Protein AF-A0AAD8H3L4-F1 (afdb_monomer_lite)

Foldseek 3Di:
DQQDDPPCVPQVVLQVVLCVVQDDPDPVPTDSVADGPPDPCNVVVSVVSVCVVVCCVLCPPPDPCNVVSVVVVVVVVVVVVVVVVVVVVVVVVVVVVVPDPPDDDDDPDDDDDDDDDDDDDDDDDDDDDDDDDDDDDDD

Structure (mmCIF, N/CA/C/O backbone):
data_AF-A0AAD8H3L4-F1
#
_entry.id   AF-A0AAD8H3L4-F1
#
loop_
_atom_site.group_PDB
_atom_site.id
_atom_site.type_symbol
_atom_site.label_atom_id
_atom_site.label_alt_id
_atom_site.label_comp_id
_atom_site.label_asym_id
_atom_site.label_entity_id
_atom_site.label_seq_id
_atom_site.pdbx_PDB_ins_code
_atom_site.Cartn_x
_atom_site.Cartn_y
_atom_site.Cartn_z
_atom_site.occupancy
_atom_site.B_iso_or_equiv
_atom_site.auth_seq_id
_atom_site.auth_comp_id
_atom_site.auth_asym_id
_atom_site.auth_atom_id
_atom_site.pdbx_PDB_model_num
ATOM 1 N N . MET A 1 1 ? 16.948 -6.893 -15.897 1.00 71.38 1 MET A N 1
ATOM 2 C CA . MET A 1 1 ? 15.576 -6.489 -16.271 1.00 71.38 1 MET A CA 1
ATOM 3 C C . MET A 1 1 ? 15.450 -4.991 -16.034 1.00 71.38 1 MET A C 1
ATOM 5 O O . MET A 1 1 ? 15.938 -4.548 -15.002 1.00 71.38 1 MET A O 1
ATOM 9 N N . PRO A 1 2 ? 14.805 -4.225 -16.926 1.00 70.81 2 PRO A N 1
ATOM 10 C CA . PRO A 1 2 ? 14.781 -2.753 -16.862 1.00 70.81 2 PRO A CA 1
ATOM 11 C C . PRO A 1 2 ? 14.165 -2.169 -15.576 1.00 70.81 2 PRO A C 1
ATOM 13 O O . PRO A 1 2 ? 14.440 -1.040 -15.187 1.00 70.81 2 PRO A O 1
ATOM 16 N N . TRP A 1 3 ? 13.340 -2.957 -14.880 1.00 73.38 3 TRP A N 1
ATOM 17 C CA . TRP A 1 3 ? 12.671 -2.559 -13.642 1.00 73.38 3 TRP A CA 1
ATOM 18 C C . TRP A 1 3 ? 13.537 -2.638 -12.377 1.00 73.38 3 TRP A C 1
ATOM 20 O O . TRP A 1 3 ? 13.115 -2.119 -11.338 1.00 73.38 3 TRP A O 1
ATOM 30 N N . GLN A 1 4 ? 14.697 -3.304 -12.434 1.00 74.62 4 GLN A N 1
ATOM 31 C CA . GLN A 1 4 ? 15.585 -3.474 -11.277 1.00 74.62 4 GLN A CA 1
ATOM 32 C C . GLN A 1 4 ? 16.032 -2.108 -10.742 1.00 74.62 4 GLN A C 1
ATOM 34 O O . GLN A 1 4 ? 16.177 -1.162 -11.508 1.00 74.62 4 GLN A O 1
ATOM 39 N N . THR A 1 5 ? 16.194 -2.000 -9.423 1.00 70.00 5 THR A N 1
ATOM 40 C CA . THR A 1 5 ? 16.621 -0.759 -8.760 1.00 70.00 5 THR A CA 1
ATOM 41 C C . THR A 1 5 ? 17.796 -1.042 -7.842 1.00 70.00 5 THR A C 1
ATOM 43 O O . THR A 1 5 ? 17.909 -2.144 -7.294 1.00 70.00 5 THR A O 1
ATOM 46 N N . LEU A 1 6 ? 18.651 -0.039 -7.648 1.00 68.75 6 LEU A N 1
ATOM 47 C CA . LEU A 1 6 ? 19.760 -0.107 -6.690 1.00 68.75 6 LEU A CA 1
ATOM 48 C C . LEU A 1 6 ? 19.307 0.205 -5.249 1.00 68.75 6 LEU A C 1
ATOM 50 O O . LEU A 1 6 ? 20.008 -0.110 -4.293 1.00 68.75 6 LEU A O 1
ATOM 54 N N . GLN A 1 7 ? 18.109 0.773 -5.079 1.00 64.38 7 GLN A N 1
ATOM 55 C CA . GLN A 1 7 ? 17.503 1.134 -3.789 1.00 64.38 7 GLN A CA 1
ATOM 56 C C . GLN A 1 7 ? 16.404 0.145 -3.365 1.00 64.38 7 GLN A C 1
ATOM 58 O O . GLN A 1 7 ? 15.297 0.534 -2.994 1.00 64.38 7 GLN A O 1
ATOM 63 N N . ASN A 1 8 ? 16.678 -1.157 -3.460 1.00 63.91 8 ASN A N 1
ATOM 64 C CA . ASN A 1 8 ? 15.658 -2.186 -3.245 1.00 63.91 8 ASN A CA 1
ATOM 65 C C . ASN A 1 8 ? 15.334 -2.477 -1.765 1.00 63.91 8 ASN A C 1
ATOM 67 O O . ASN A 1 8 ? 14.363 -3.180 -1.514 1.00 63.91 8 ASN A O 1
ATOM 71 N N . ASN A 1 9 ? 16.100 -1.948 -0.802 1.00 76.81 9 ASN A N 1
ATOM 72 C CA . ASN A 1 9 ? 15.941 -2.251 0.628 1.00 76.81 9 ASN A CA 1
ATOM 73 C C . ASN A 1 9 ? 14.515 -1.936 1.117 1.00 76.81 9 ASN A C 1
ATOM 75 O O . ASN A 1 9 ? 13.818 -2.813 1.622 1.00 76.81 9 ASN A O 1
ATOM 79 N N . THR A 1 10 ? 14.053 -0.706 0.894 1.00 84.31 10 THR A N 1
ATOM 80 C CA . THR A 1 10 ? 12.803 -0.200 1.482 1.00 84.31 10 THR A CA 1
ATOM 81 C C . THR A 1 10 ? 11.547 -0.851 0.901 1.00 84.31 10 THR A C 1
ATOM 83 O O . THR A 1 10 ? 10.553 -1.012 1.603 1.00 84.31 10 THR A O 1
ATOM 86 N N . ASP A 1 11 ? 11.572 -1.219 -0.383 1.00 89.19 11 ASP A N 1
ATOM 87 C CA . ASP A 1 11 ? 10.399 -1.707 -1.120 1.00 89.19 11 ASP A CA 1
ATOM 88 C C . ASP A 1 11 ? 10.544 -3.165 -1.587 1.00 89.19 11 ASP A C 1
ATOM 90 O O . ASP A 1 11 ? 9.726 -3.638 -2.377 1.00 89.19 11 ASP A O 1
ATOM 94 N 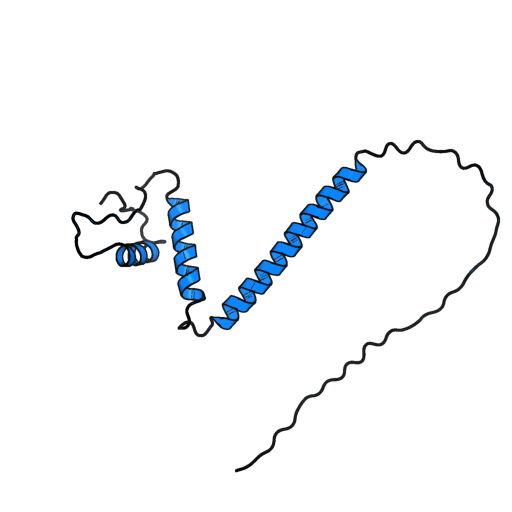N . CYS A 1 12 ? 11.541 -3.913 -1.095 1.00 90.88 12 CYS A N 1
ATOM 95 C CA . CYS A 1 12 ? 11.805 -5.300 -1.507 1.00 90.88 12 CYS A CA 1
ATOM 96 C C . CYS A 1 12 ? 10.552 -6.192 -1.440 1.00 90.88 12 CYS A C 1
ATOM 98 O O . CYS A 1 12 ? 10.279 -6.943 -2.378 1.00 90.88 12 CYS A O 1
ATOM 100 N N . GLY A 1 13 ? 9.738 -6.049 -0.388 1.00 92.44 13 GLY A N 1
ATOM 101 C CA . GLY A 1 13 ? 8.465 -6.762 -0.248 1.00 92.44 13 GLY A CA 1
ATOM 102 C C . GLY A 1 13 ? 7.433 -6.387 -1.318 1.00 92.44 13 GLY A C 1
ATOM 103 O O . GLY A 1 13 ? 6.732 -7.257 -1.829 1.00 92.44 13 GLY A O 1
ATOM 104 N N . VAL A 1 14 ? 7.372 -5.116 -1.728 1.00 93.31 14 VAL A N 1
ATOM 105 C CA . VAL A 1 14 ? 6.484 -4.646 -2.807 1.00 93.31 14 VAL A CA 1
ATOM 106 C C . VAL A 1 14 ? 6.892 -5.262 -4.146 1.00 93.31 14 VAL A C 1
ATOM 108 O O . VAL A 1 14 ? 6.025 -5.723 -4.894 1.00 93.31 14 VAL A O 1
ATOM 111 N N . PHE A 1 15 ? 8.198 -5.320 -4.433 1.00 91.75 15 PHE A N 1
ATOM 112 C CA . PHE A 1 15 ? 8.725 -6.005 -5.618 1.00 91.75 15 PHE A CA 1
ATOM 113 C C . PHE A 1 15 ? 8.388 -7.494 -5.597 1.00 91.75 15 PHE A C 1
ATOM 115 O O . PHE A 1 15 ? 7.867 -8.007 -6.585 1.00 91.75 15 PHE A O 1
ATOM 122 N N . LEU A 1 16 ? 8.620 -8.174 -4.470 1.00 92.75 16 LEU A N 1
ATOM 123 C CA . LEU A 1 16 ? 8.313 -9.595 -4.323 1.00 92.75 16 LEU A CA 1
ATOM 124 C C . LEU A 1 16 ? 6.829 -9.885 -4.579 1.00 92.75 16 LEU A C 1
ATOM 126 O O . LEU A 1 16 ? 6.508 -10.702 -5.440 1.00 92.75 16 LEU A O 1
ATOM 130 N N . MET A 1 17 ? 5.927 -9.173 -3.898 1.00 95.69 17 MET A N 1
ATOM 131 C CA . MET A 1 17 ? 4.481 -9.354 -4.067 1.00 95.69 17 MET A CA 1
ATOM 132 C C . MET A 1 17 ? 4.040 -9.090 -5.511 1.00 95.69 17 MET A C 1
ATOM 134 O O . MET A 1 17 ? 3.263 -9.859 -6.075 1.00 95.69 17 MET A O 1
ATOM 138 N N . ARG A 1 18 ? 4.589 -8.054 -6.158 1.00 94.00 18 ARG A N 1
ATOM 139 C CA . ARG A 1 18 ? 4.295 -7.753 -7.567 1.00 94.00 18 ARG A CA 1
ATOM 140 C C . ARG A 1 18 ? 4.800 -8.835 -8.514 1.00 94.00 18 ARG A C 1
ATOM 142 O O . ARG A 1 18 ? 4.128 -9.157 -9.495 1.00 94.00 18 ARG A O 1
ATOM 149 N N . HIS A 1 19 ? 5.972 -9.396 -8.243 1.00 92.62 19 HIS A N 1
ATOM 150 C CA . HIS A 1 19 ? 6.506 -10.489 -9.041 1.00 92.62 19 HIS A CA 1
ATOM 151 C C . HIS A 1 19 ? 5.641 -11.739 -8.916 1.00 92.62 19 HIS A C 1
ATOM 153 O O . HIS A 1 19 ? 5.298 -12.325 -9.937 1.00 92.62 19 HIS A O 1
ATOM 159 N N . MET A 1 20 ? 5.210 -12.091 -7.704 1.00 94.06 20 MET A N 1
ATOM 160 C CA . MET A 1 20 ? 4.289 -13.211 -7.492 1.00 94.06 20 MET A CA 1
ATOM 161 C C . MET A 1 20 ? 2.927 -12.986 -8.171 1.00 94.06 20 MET A C 1
ATOM 163 O O . MET A 1 20 ? 2.356 -13.924 -8.719 1.00 94.06 20 MET A O 1
ATOM 167 N N . GLU A 1 21 ? 2.420 -11.749 -8.199 1.00 94.19 21 GLU A N 1
ATOM 168 C CA . GLU A 1 21 ? 1.160 -11.399 -8.875 1.00 94.19 21 GLU A CA 1
ATOM 169 C C . GLU A 1 21 ? 1.251 -11.564 -10.408 1.00 94.19 21 GLU A C 1
ATOM 171 O O . GLU A 1 21 ? 0.348 -12.117 -11.050 1.00 94.19 21 GLU A O 1
ATOM 176 N N . THR A 1 22 ? 2.346 -11.082 -11.002 1.00 92.31 22 THR A N 1
ATOM 177 C CA . THR A 1 22 ? 2.497 -10.935 -12.463 1.00 92.31 22 THR A CA 1
ATOM 178 C C . THR A 1 22 ? 3.169 -12.120 -13.145 1.00 92.31 22 THR A C 1
ATOM 180 O O . THR A 1 22 ? 2.972 -12.324 -14.341 1.00 92.31 22 THR A O 1
ATOM 183 N N . TYR A 1 23 ? 3.950 -12.919 -12.420 1.00 93.44 23 TYR A N 1
ATOM 184 C CA . TYR A 1 23 ? 4.657 -14.049 -13.006 1.00 93.44 23 TYR A CA 1
ATOM 185 C C . TYR A 1 23 ? 3.698 -15.206 -13.312 1.00 93.44 23 TYR A C 1
ATOM 187 O O . TYR A 1 23 ? 3.029 -15.728 -12.422 1.00 93.44 23 TYR A O 1
ATOM 195 N N . LYS A 1 24 ? 3.642 -15.620 -14.584 1.00 91.50 24 LYS A N 1
ATOM 196 C CA . LYS A 1 24 ? 2.769 -16.702 -15.085 1.00 91.50 24 LYS A CA 1
ATOM 197 C C . LYS A 1 24 ? 3.545 -17.908 -15.630 1.00 91.50 24 LYS A C 1
ATOM 199 O O . LYS A 1 24 ? 3.044 -18.631 -16.480 1.00 91.50 24 LYS A O 1
ATOM 204 N N . GLY A 1 25 ? 4.778 -18.110 -15.167 1.00 91.00 25 GLY A N 1
ATOM 205 C CA . GLY A 1 25 ? 5.601 -19.265 -15.549 1.00 91.00 25 GLY A CA 1
ATOM 206 C C . GLY A 1 25 ? 6.459 -19.086 -16.807 1.00 91.00 25 GLY A C 1
ATOM 207 O O . GLY A 1 25 ? 7.306 -19.933 -17.066 1.00 91.00 25 GLY A O 1
ATOM 208 N N . ASP A 1 26 ? 6.310 -17.986 -17.554 1.00 89.50 26 ASP A N 1
ATOM 209 C CA . ASP A 1 26 ? 7.144 -17.682 -18.726 1.00 89.50 26 ASP A CA 1
ATOM 210 C C . ASP A 1 26 ? 7.954 -16.398 -18.517 1.00 89.50 26 ASP A C 1
ATOM 212 O O . ASP A 1 26 ? 7.428 -15.289 -18.596 1.00 89.50 26 ASP A O 1
ATOM 216 N N . LYS A 1 27 ? 9.265 -16.546 -18.304 1.00 84.56 27 LYS A N 1
ATOM 217 C CA . LYS A 1 27 ? 10.196 -15.425 -18.118 1.00 84.56 27 LYS A CA 1
ATOM 218 C C . LYS A 1 27 ? 10.341 -14.542 -19.365 1.00 84.56 27 LYS A C 1
ATOM 220 O O . LYS A 1 27 ? 10.625 -13.359 -19.214 1.00 84.56 27 LYS A O 1
ATOM 225 N N . LYS A 1 28 ? 10.180 -15.079 -20.582 1.00 85.00 28 LYS A N 1
ATOM 226 C CA . LYS A 1 28 ? 10.409 -14.324 -21.832 1.00 85.00 28 LYS A CA 1
ATOM 227 C C . LYS A 1 28 ? 9.287 -13.333 -22.125 1.00 85.00 28 LYS A C 1
ATOM 229 O O . LYS A 1 28 ? 9.544 -12.289 -22.713 1.00 85.00 28 LYS A O 1
ATOM 234 N N . LYS A 1 29 ? 8.064 -13.657 -21.704 1.00 86.00 29 LYS A N 1
ATOM 235 C CA . LYS A 1 29 ? 6.870 -12.807 -21.848 1.00 86.00 29 LYS A CA 1
ATOM 236 C C . LYS A 1 29 ? 6.486 -12.094 -20.550 1.00 86.00 29 LYS A C 1
ATOM 238 O O . LYS A 1 29 ? 5.409 -11.508 -20.465 1.00 86.00 29 LYS A O 1
ATOM 243 N N . TRP A 1 30 ? 7.330 -12.175 -19.524 1.00 88.50 30 TRP A N 1
ATOM 244 C CA . TRP A 1 30 ? 7.015 -11.622 -18.217 1.00 88.50 30 TRP A CA 1
ATOM 245 C C . TRP A 1 30 ? 7.230 -10.111 -18.182 1.00 88.50 30 TRP A C 1
ATOM 247 O O . TRP A 1 30 ? 8.361 -9.623 -18.193 1.00 88.50 30 TRP A O 1
ATOM 257 N N . ASP A 1 31 ? 6.120 -9.391 -18.068 1.00 88.31 31 ASP A N 1
ATOM 258 C CA . ASP A 1 31 ? 6.095 -7.968 -17.771 1.00 88.31 31 ASP A CA 1
ATOM 259 C C . ASP A 1 31 ? 5.680 -7.746 -16.308 1.00 88.31 31 ASP A C 1
ATOM 261 O O . ASP A 1 31 ? 4.586 -8.117 -15.879 1.00 88.31 31 ASP A O 1
ATOM 265 N N . THR A 1 32 ? 6.568 -7.132 -15.526 1.00 85.94 32 THR A N 1
ATOM 266 C CA . THR A 1 32 ? 6.298 -6.768 -14.125 1.00 85.94 32 THR A CA 1
ATOM 267 C C . THR A 1 32 ? 5.447 -5.506 -14.005 1.00 85.94 32 THR A C 1
ATOM 269 O O . THR A 1 32 ? 4.958 -5.183 -12.914 1.00 85.94 32 THR A O 1
ATOM 272 N N . GLN A 1 33 ? 5.268 -4.792 -15.124 1.00 88.69 33 GLN A N 1
ATOM 273 C CA . GLN A 1 33 ? 4.600 -3.503 -15.245 1.00 88.69 33 GLN A CA 1
ATOM 274 C C . GLN A 1 33 ? 5.230 -2.427 -14.350 1.00 88.69 33 GLN A C 1
ATOM 276 O O . GLN A 1 33 ? 4.580 -1.437 -14.006 1.00 88.69 33 GLN A O 1
ATOM 281 N N . PHE A 1 34 ? 6.477 -2.619 -13.918 1.00 90.38 34 PHE A N 1
ATOM 282 C CA . PHE A 1 34 ? 7.225 -1.609 -13.187 1.00 90.38 34 PHE A CA 1
ATOM 283 C C . PHE A 1 34 ? 7.818 -0.595 -14.151 1.00 90.38 34 PHE A C 1
ATOM 285 O O . PHE A 1 34 ? 8.382 -0.951 -15.183 1.00 90.38 34 PHE A O 1
ATOM 292 N N . LYS A 1 35 ? 7.753 0.675 -13.759 1.00 89.50 35 LYS A N 1
ATOM 293 C CA . LYS A 1 35 ? 8.518 1.727 -14.419 1.00 89.50 35 LYS A CA 1
ATOM 294 C C . LYS A 1 35 ? 10.013 1.520 -14.190 1.00 89.50 35 LYS A C 1
ATOM 296 O O . LYS A 1 35 ? 10.438 1.008 -13.144 1.00 89.50 35 LYS A O 1
ATOM 301 N N . GLU A 1 36 ? 10.818 1.955 -15.147 1.00 86.38 36 GLU A N 1
ATOM 302 C CA . GLU A 1 36 ? 12.276 1.911 -15.033 1.00 86.38 36 GLU A CA 1
ATOM 303 C C . GLU A 1 36 ? 12.772 2.901 -13.974 1.00 86.38 36 GLU A C 1
ATOM 305 O O . GLU A 1 36 ? 12.086 3.860 -13.607 1.00 86.38 36 GLU A O 1
ATOM 310 N N . GLU A 1 37 ? 13.948 2.637 -13.408 1.00 82.62 37 GLU A N 1
ATOM 311 C CA . GLU A 1 37 ? 14.576 3.567 -12.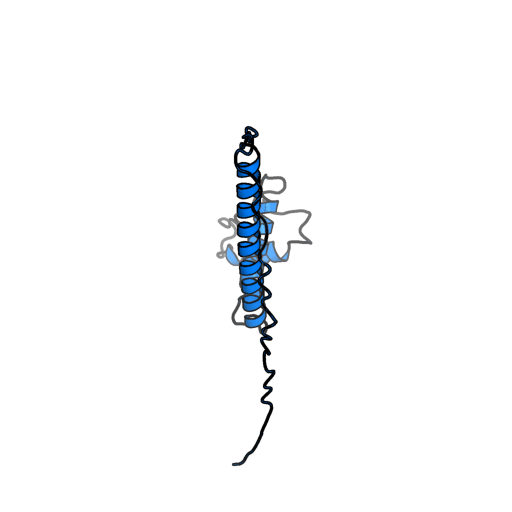466 1.00 82.62 37 GLU A CA 1
ATOM 312 C C . GLU A 1 37 ? 14.788 4.948 -13.117 1.00 82.62 37 GLU A C 1
ATOM 314 O O . GLU A 1 37 ? 15.156 5.045 -14.282 1.00 82.62 37 GLU A O 1
ATOM 319 N N . GLY A 1 38 ? 14.464 6.023 -12.392 1.00 81.19 38 GLY A N 1
ATOM 320 C CA . GLY A 1 38 ? 14.521 7.397 -12.911 1.00 81.19 38 GLY A CA 1
ATOM 321 C C . GLY A 1 38 ? 13.306 7.858 -13.731 1.00 81.19 38 GLY A C 1
ATOM 322 O O . GLY A 1 38 ? 13.159 9.059 -13.950 1.00 81.19 38 GLY A O 1
ATOM 323 N N . GLN A 1 39 ? 12.389 6.967 -14.132 1.00 87.69 39 GLN A N 1
ATOM 324 C CA . GLN A 1 39 ? 11.196 7.389 -14.874 1.00 87.69 39 GLN A CA 1
ATOM 325 C C . GLN A 1 39 ? 10.194 8.172 -13.999 1.00 87.69 39 GLN A C 1
ATOM 327 O O . GLN A 1 39 ? 9.894 7.762 -12.866 1.00 87.69 39 GLN A O 1
ATOM 332 N N . PRO A 1 40 ? 9.578 9.247 -14.538 1.00 90.50 40 PRO A N 1
ATOM 333 C CA . PRO A 1 40 ? 8.521 9.979 -13.852 1.00 90.50 40 PRO A CA 1
ATOM 334 C C . PRO A 1 40 ? 7.370 9.066 -13.422 1.00 90.50 40 PRO A C 1
ATOM 336 O O . PRO A 1 40 ? 6.846 8.247 -14.189 1.00 90.50 40 PRO A O 1
ATOM 339 N N . GLY A 1 41 ? 6.928 9.210 -12.175 1.00 89.12 41 GLY A N 1
ATOM 340 C CA . GLY A 1 41 ? 5.818 8.425 -11.645 1.00 89.12 41 GLY A CA 1
ATOM 341 C C . GLY A 1 41 ? 6.203 7.066 -11.049 1.00 89.12 41 GLY A C 1
ATOM 342 O O . GLY A 1 41 ? 5.298 6.328 -10.661 1.00 89.12 41 GLY A O 1
ATOM 343 N N . LYS A 1 42 ? 7.491 6.680 -11.004 1.00 89.31 42 LYS A N 1
ATOM 344 C CA . LYS A 1 42 ? 7.920 5.416 -10.369 1.00 89.31 42 LYS A CA 1
ATOM 345 C C . LYS A 1 42 ? 7.669 5.419 -8.864 1.00 89.31 42 LYS A C 1
ATOM 347 O O . LYS A 1 42 ? 7.137 4.455 -8.322 1.00 89.31 42 LYS A O 1
ATOM 352 N N . ARG A 1 43 ? 7.990 6.522 -8.188 1.00 89.19 43 ARG A N 1
ATOM 353 C CA . ARG A 1 43 ? 7.749 6.669 -6.748 1.00 89.19 43 ARG A CA 1
ATOM 354 C C . ARG A 1 43 ? 6.257 6.574 -6.427 1.00 89.19 43 ARG A C 1
ATOM 356 O O . ARG A 1 43 ? 5.861 5.863 -5.514 1.00 89.19 43 ARG A O 1
ATOM 363 N N . GLU A 1 44 ? 5.422 7.237 -7.217 1.00 93.31 44 GLU A N 1
ATOM 364 C CA . GLU A 1 44 ? 3.966 7.211 -7.096 1.00 93.31 44 GLU A CA 1
ATOM 365 C C . GLU A 1 44 ? 3.414 5.803 -7.357 1.00 93.31 44 GLU A C 1
ATOM 367 O O . GLU A 1 44 ? 2.505 5.362 -6.655 1.00 93.31 44 GLU A O 1
ATOM 372 N N . GLN A 1 45 ? 3.984 5.073 -8.322 1.00 93.19 45 GLN A N 1
ATOM 373 C CA . GLN A 1 45 ? 3.658 3.666 -8.558 1.00 93.19 45 GLN A CA 1
ATOM 374 C C . GLN A 1 45 ? 3.972 2.802 -7.329 1.00 93.19 45 GLN A C 1
ATOM 376 O O . GLN A 1 45 ? 3.116 2.023 -6.909 1.00 93.19 45 GLN A O 1
ATOM 381 N N . LEU A 1 46 ? 5.154 2.959 -6.727 1.00 92.38 46 LEU A N 1
ATOM 382 C CA . LEU A 1 46 ? 5.536 2.220 -5.519 1.00 92.38 46 LEU A CA 1
ATOM 383 C C . LEU A 1 46 ? 4.627 2.558 -4.334 1.00 92.38 46 LEU A C 1
ATOM 385 O O . LEU A 1 46 ? 4.157 1.651 -3.655 1.00 92.38 46 LEU A O 1
ATOM 389 N N . VAL A 1 47 ? 4.292 3.836 -4.132 1.00 94.31 47 VAL A N 1
ATOM 390 C CA . VAL A 1 47 ? 3.348 4.261 -3.085 1.00 94.31 47 VAL A CA 1
ATOM 391 C C . VAL A 1 47 ? 1.974 3.620 -3.285 1.00 94.31 47 VAL A C 1
ATOM 393 O O . VAL A 1 47 ? 1.403 3.096 -2.332 1.00 94.31 47 VAL A O 1
ATOM 396 N N . ARG A 1 48 ? 1.449 3.597 -4.516 1.00 95.94 48 ARG A N 1
ATOM 397 C CA . ARG A 1 48 ? 0.161 2.951 -4.819 1.00 95.94 48 ARG A CA 1
ATOM 398 C C . ARG A 1 48 ? 0.189 1.453 -4.538 1.00 95.94 48 ARG A C 1
ATOM 400 O O . ARG A 1 48 ? -0.757 0.934 -3.956 1.00 95.94 48 ARG A O 1
ATOM 407 N N . LEU A 1 49 ? 1.263 0.767 -4.925 1.00 95.56 49 LEU A N 1
ATOM 408 C CA . LEU A 1 49 ? 1.425 -0.659 -4.641 1.00 95.56 49 LEU A CA 1
ATOM 409 C C . LEU A 1 49 ? 1.560 -0.920 -3.137 1.00 95.56 49 LEU A C 1
ATOM 411 O O . LEU A 1 49 ? 0.939 -1.849 -2.631 1.00 95.56 49 LEU A O 1
ATOM 415 N N . ARG A 1 50 ? 2.290 -0.071 -2.405 1.00 96.00 50 ARG A N 1
ATOM 416 C CA . ARG A 1 50 ? 2.395 -0.153 -0.944 1.00 96.00 50 ARG A CA 1
ATOM 417 C C . ARG A 1 50 ? 1.026 -0.025 -0.284 1.00 96.00 50 ARG A C 1
ATOM 419 O O . ARG A 1 50 ? 0.700 -0.843 0.566 1.00 96.00 50 ARG A O 1
ATOM 426 N N . ILE A 1 51 ? 0.219 0.948 -0.710 1.00 96.69 51 ILE A N 1
ATOM 427 C CA . ILE A 1 51 ? -1.156 1.119 -0.224 1.00 96.69 51 ILE A CA 1
ATOM 428 C C . ILE A 1 51 ? -1.994 -0.118 -0.558 1.00 96.69 51 ILE A C 1
ATOM 430 O O . ILE A 1 51 ? -2.601 -0.677 0.344 1.00 96.69 51 ILE A O 1
ATOM 434 N N . LYS A 1 52 ? -1.976 -0.591 -1.813 1.00 97.00 52 LYS A N 1
ATOM 435 C CA . LYS A 1 52 ? -2.732 -1.777 -2.257 1.00 97.00 52 LYS A CA 1
ATOM 436 C C . LYS A 1 52 ? -2.419 -3.007 -1.402 1.00 97.00 52 LYS A C 1
ATOM 438 O O . LYS A 1 52 ? -3.329 -3.694 -0.950 1.00 97.00 52 LYS A O 1
ATOM 443 N N . TYR A 1 53 ? -1.138 -3.301 -1.197 1.00 97.62 53 TYR A N 1
ATOM 444 C CA . TYR A 1 53 ? -0.734 -4.491 -0.455 1.00 97.62 53 TYR A CA 1
ATOM 445 C C . TYR A 1 53 ? -0.956 -4.343 1.050 1.00 97.62 53 TYR A C 1
ATOM 447 O O . TYR A 1 53 ? -1.412 -5.291 1.683 1.00 97.62 53 TYR A O 1
ATOM 455 N N . ALA A 1 54 ? -0.684 -3.169 1.626 1.00 96.50 54 ALA A N 1
ATOM 456 C CA . ALA A 1 54 ? -0.969 -2.909 3.033 1.00 96.50 54 ALA A CA 1
ATOM 457 C C . ALA A 1 54 ? -2.470 -3.009 3.325 1.00 96.50 54 ALA A C 1
ATOM 459 O O . ALA A 1 54 ? -2.848 -3.664 4.289 1.00 96.50 54 ALA A O 1
ATOM 460 N N . ASP A 1 55 ? -3.314 -2.430 2.471 1.00 97.00 55 ASP A N 1
ATOM 461 C CA . ASP A 1 55 ? -4.770 -2.525 2.580 1.00 97.00 55 ASP A CA 1
ATOM 462 C C . ASP A 1 55 ? -5.239 -3.985 2.540 1.00 97.00 55 ASP A C 1
ATOM 464 O O . ASP A 1 55 ? -5.944 -4.431 3.444 1.00 97.00 55 ASP A O 1
ATOM 468 N N . ALA A 1 56 ? -4.752 -4.771 1.573 1.00 97.25 56 ALA A N 1
ATOM 469 C CA . ALA A 1 56 ? -5.071 -6.193 1.481 1.00 97.25 56 ALA A CA 1
ATOM 470 C C . ALA A 1 56 ? -4.644 -6.980 2.736 1.00 97.25 56 ALA A C 1
ATOM 472 O O . ALA A 1 56 ? -5.413 -7.800 3.230 1.00 97.25 56 ALA A O 1
ATOM 473 N N . MET A 1 57 ? -3.449 -6.726 3.285 1.00 97.25 57 MET A N 1
ATOM 474 C CA . MET A 1 57 ? -2.975 -7.388 4.510 1.00 97.25 57 MET A CA 1
ATOM 475 C C . MET A 1 57 ? -3.789 -6.975 5.741 1.00 97.25 57 MET A C 1
ATOM 477 O O . MET A 1 57 ? -4.200 -7.823 6.532 1.00 97.25 57 MET A O 1
ATOM 481 N N . LEU A 1 58 ? -4.045 -5.677 5.896 1.00 97.56 58 LEU A N 1
ATOM 482 C CA . LEU A 1 58 ? -4.746 -5.118 7.048 1.00 97.56 58 LEU A CA 1
ATOM 483 C C . LEU A 1 58 ? -6.222 -5.529 7.088 1.00 97.56 58 LEU A C 1
ATOM 485 O O . LEU A 1 58 ? -6.751 -5.795 8.168 1.00 97.56 58 LEU A O 1
ATOM 489 N N . THR A 1 59 ? -6.876 -5.612 5.929 1.00 96.69 59 THR A N 1
ATOM 490 C CA . THR A 1 59 ? -8.305 -5.943 5.810 1.00 96.69 59 THR A CA 1
ATOM 491 C C . THR A 1 59 ? -8.580 -7.435 5.608 1.00 96.69 59 THR A C 1
ATOM 493 O O . THR A 1 59 ? -9.745 -7.851 5.633 1.00 96.69 59 THR A O 1
ATOM 496 N N . SER A 1 60 ? -7.538 -8.256 5.445 1.00 97.56 60 SER A N 1
ATOM 497 C CA . SER A 1 60 ? -7.677 -9.698 5.248 1.00 97.56 60 SER A CA 1
ATOM 498 C C . SER A 1 60 ? -8.372 -10.380 6.424 1.00 97.56 60 SER A C 1
ATOM 500 O O . SER A 1 60 ? -8.101 -10.085 7.585 1.00 97.56 60 SER A O 1
ATOM 502 N N . HIS A 1 61 ? -9.228 -11.355 6.120 1.00 97.00 61 HIS A N 1
ATOM 503 C CA . HIS A 1 61 ? -9.896 -12.213 7.102 1.00 97.00 61 HIS A CA 1
ATOM 504 C C . HIS A 1 61 ? -8.946 -12.970 8.047 1.00 97.00 61 HIS A C 1
ATOM 506 O O . HIS A 1 61 ? -9.343 -13.263 9.169 1.00 97.00 61 HIS A O 1
ATOM 512 N N . VAL A 1 62 ? -7.703 -13.249 7.630 1.00 97.62 62 VAL A N 1
ATOM 513 C CA . VAL A 1 62 ? -6.702 -13.910 8.489 1.00 97.62 62 VAL A CA 1
ATOM 514 C C . VAL A 1 62 ? -6.039 -12.959 9.488 1.00 97.62 62 VAL A C 1
ATOM 516 O O . VAL A 1 62 ? -5.337 -13.411 10.386 1.00 97.62 62 VAL A O 1
ATOM 519 N N . ASN A 1 63 ? -6.225 -11.643 9.347 1.00 97.69 63 ASN A N 1
ATOM 520 C CA . ASN A 1 63 ? -5.682 -10.682 10.297 1.00 97.69 63 ASN A CA 1
ATOM 521 C C . ASN A 1 63 ? -6.563 -10.637 11.554 1.00 97.69 63 ASN A C 1
ATOM 523 O O . ASN A 1 63 ? -7.677 -10.115 11.527 1.00 97.69 63 ASN A O 1
ATOM 527 N N . GLU A 1 64 ? -6.034 -11.099 12.686 1.00 98.19 64 GLU A N 1
ATOM 528 C CA . GLU A 1 64 ? -6.727 -11.091 13.982 1.00 98.19 64 GLU A CA 1
ATOM 529 C C . GLU A 1 64 ? -7.206 -9.694 14.405 1.00 98.19 64 GLU A C 1
ATOM 531 O O . GLU A 1 64 ? -8.228 -9.542 15.077 1.00 98.19 64 GLU A O 1
ATOM 536 N N . LYS A 1 65 ? -6.485 -8.641 13.998 1.00 97.88 65 LYS A N 1
ATOM 537 C CA . LYS A 1 65 ? -6.825 -7.247 14.317 1.00 97.88 65 LYS A CA 1
ATOM 538 C C . LYS A 1 65 ? -7.682 -6.572 13.245 1.00 97.88 65 LYS A C 1
ATOM 540 O O . LYS A 1 65 ? -7.966 -5.382 13.372 1.00 97.88 65 LYS A O 1
ATOM 545 N N . ARG A 1 66 ? -8.155 -7.304 12.230 1.00 97.12 66 ARG A N 1
ATOM 546 C CA . ARG A 1 66 ? -8.947 -6.771 11.106 1.00 97.12 66 ARG A CA 1
ATOM 547 C C . ARG A 1 66 ? -10.089 -5.863 11.557 1.00 97.12 66 ARG A C 1
ATOM 549 O O . ARG A 1 66 ? -10.221 -4.746 11.066 1.00 97.12 66 ARG A O 1
ATOM 556 N N . ASN A 1 67 ? -10.923 -6.329 12.488 1.00 97.69 67 ASN A N 1
ATOM 557 C CA . ASN A 1 67 ? -12.119 -5.589 12.907 1.00 97.69 67 ASN A CA 1
ATOM 558 C C . ASN A 1 67 ? -11.770 -4.264 13.597 1.00 97.69 67 ASN A C 1
ATOM 560 O O . ASN A 1 67 ? -12.466 -3.270 13.400 1.00 97.69 67 ASN A O 1
ATOM 564 N N . PHE A 1 68 ? -10.682 -4.244 14.369 1.00 97.56 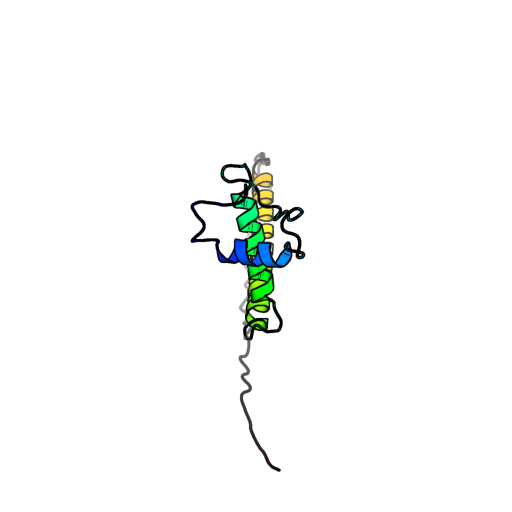68 PHE A N 1
ATOM 565 C CA . PHE A 1 68 ? -10.163 -3.021 14.973 1.00 97.56 68 PHE A CA 1
ATOM 566 C C . PHE A 1 68 ? -9.673 -2.052 13.895 1.00 97.56 68 PHE A C 1
ATOM 568 O O . PHE A 1 68 ? -10.104 -0.904 13.873 1.00 97.56 68 PHE A O 1
ATOM 575 N N . VAL A 1 69 ? -8.851 -2.531 12.954 1.00 97.12 69 VAL A N 1
ATOM 576 C CA . VAL A 1 69 ? -8.323 -1.694 11.868 1.00 97.12 69 VAL A CA 1
ATOM 577 C C . VAL A 1 69 ? -9.457 -1.077 11.051 1.00 97.12 69 VAL A C 1
ATOM 579 O O . VAL A 1 69 ? -9.479 0.134 10.870 1.00 97.12 69 VAL A O 1
ATOM 582 N N . ILE A 1 70 ? -10.444 -1.874 10.632 1.00 96.25 70 ILE A N 1
ATOM 583 C CA . ILE A 1 70 ? -11.591 -1.380 9.855 1.00 96.25 70 ILE A CA 1
ATOM 584 C C . ILE A 1 70 ? -12.389 -0.338 10.644 1.00 96.25 70 ILE A C 1
ATOM 586 O O . ILE A 1 70 ? -12.788 0.683 10.081 1.00 96.25 70 ILE A O 1
ATOM 590 N N . ARG A 1 71 ? -12.627 -0.561 11.941 1.00 97.62 71 ARG A N 1
ATOM 591 C CA . ARG A 1 71 ? -13.338 0.403 12.791 1.00 97.62 71 ARG A CA 1
ATOM 592 C C . ARG A 1 71 ? -12.595 1.736 12.850 1.00 97.62 71 ARG A C 1
ATOM 594 O O . ARG A 1 71 ? -13.184 2.767 12.533 1.00 97.62 71 ARG A O 1
ATOM 601 N N . GLU A 1 72 ? -11.312 1.710 13.198 1.00 97.12 72 GLU A N 1
ATOM 602 C CA . GLU A 1 72 ? -10.496 2.921 13.321 1.00 97.12 72 GLU A CA 1
ATOM 603 C C . GLU A 1 72 ? -10.340 3.649 11.981 1.00 97.12 72 GLU A C 1
ATOM 605 O O . GLU A 1 72 ? -10.453 4.874 11.919 1.00 97.12 72 GLU A O 1
ATOM 610 N N . SER A 1 73 ? -10.164 2.910 10.880 1.00 94.06 73 SER A N 1
ATOM 611 C CA . SER A 1 73 ? -10.125 3.488 9.533 1.00 94.06 73 SER A CA 1
ATOM 612 C C . SER A 1 73 ? -11.421 4.227 9.185 1.00 94.06 73 SER A C 1
ATOM 614 O O . SER A 1 73 ? -11.361 5.347 8.675 1.00 94.06 73 SER A O 1
ATOM 616 N N . ASN A 1 74 ? -12.587 3.657 9.508 1.00 95.12 74 ASN A N 1
ATOM 617 C CA . ASN A 1 74 ? -13.881 4.310 9.281 1.00 95.12 74 ASN A CA 1
ATOM 618 C C . ASN A 1 74 ? -14.058 5.568 10.145 1.00 95.12 74 ASN A C 1
ATOM 620 O O . ASN A 1 74 ? -14.493 6.607 9.646 1.00 95.12 74 ASN A O 1
ATOM 624 N N . LEU A 1 75 ? -13.685 5.507 11.428 1.00 95.75 75 LEU A N 1
ATOM 625 C CA . LEU A 1 75 ? -13.741 6.665 12.328 1.00 95.75 75 LEU A CA 1
ATOM 626 C C . LEU A 1 75 ? -12.855 7.810 11.824 1.00 95.75 75 LEU A C 1
ATOM 628 O O . LEU A 1 75 ? -13.285 8.967 11.785 1.00 95.75 75 LEU A O 1
ATOM 632 N N . LEU A 1 76 ? -11.635 7.490 11.387 1.00 94.12 76 LEU A N 1
ATOM 633 C CA . LEU A 1 76 ? -10.717 8.464 10.810 1.00 94.12 76 LEU A CA 1
ATOM 634 C C . LEU A 1 76 ? -11.291 9.087 9.533 1.00 94.12 76 LEU A C 1
ATOM 636 O O . LEU A 1 76 ? -11.258 10.311 9.392 1.00 94.12 76 LEU A O 1
ATOM 640 N N . TYR A 1 77 ? -11.843 8.273 8.629 1.00 91.19 77 TYR A N 1
ATOM 641 C CA . TYR A 1 77 ? -12.446 8.752 7.385 1.00 91.19 77 TYR A CA 1
ATOM 642 C C . TYR A 1 77 ? -13.583 9.744 7.652 1.00 91.19 77 TYR A C 1
ATOM 644 O O . TYR A 1 77 ? -13.556 10.866 7.143 1.00 91.19 77 TYR A O 1
ATOM 652 N N . ASN A 1 78 ? -14.522 9.383 8.530 1.00 92.44 78 ASN A N 1
ATOM 653 C CA . ASN A 1 78 ? -15.648 10.244 8.894 1.00 92.44 78 ASN A CA 1
ATOM 654 C C . ASN A 1 78 ? -15.178 11.562 9.530 1.0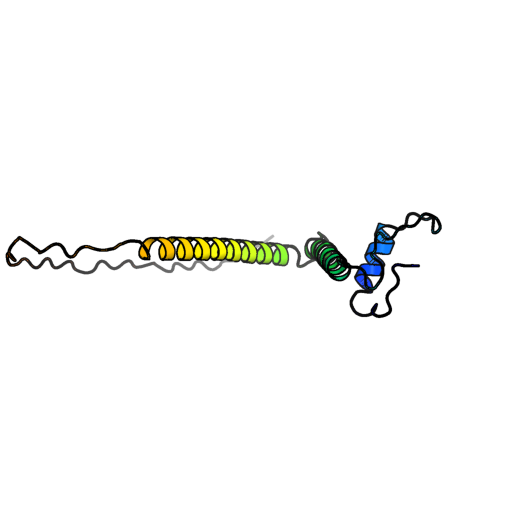0 92.44 78 ASN A C 1
ATOM 656 O O . ASN A 1 78 ? -15.667 12.640 9.183 1.00 92.44 78 ASN A O 1
ATOM 660 N N . LYS A 1 79 ? -14.166 11.508 10.406 1.00 93.50 79 LYS A N 1
ATOM 661 C CA . LYS A 1 79 ? -13.565 12.701 11.020 1.00 93.50 79 LYS A CA 1
ATOM 662 C C . LYS A 1 79 ? -12.918 13.622 9.983 1.00 93.50 79 LYS A C 1
ATOM 664 O O . LYS A 1 79 ? -13.028 14.844 10.091 1.00 93.50 79 LYS A O 1
ATOM 669 N N . LEU A 1 80 ? -12.225 13.063 8.992 1.00 91.44 80 LEU A N 1
ATOM 670 C CA . LEU A 1 80 ? -11.596 13.835 7.918 1.00 91.44 80 LEU A CA 1
ATOM 671 C C . LEU A 1 80 ? -12.634 14.445 6.970 1.00 91.44 80 LEU A C 1
ATOM 673 O O . LEU A 1 80 ? -12.510 15.624 6.635 1.00 91.44 80 LEU A O 1
ATOM 677 N N . ALA A 1 81 ? -13.671 13.692 6.597 1.00 89.69 81 ALA A N 1
ATOM 678 C CA . ALA A 1 81 ? -14.779 14.186 5.782 1.00 89.69 81 ALA A CA 1
ATOM 679 C C . ALA A 1 81 ? -15.488 15.368 6.465 1.00 89.69 81 ALA A C 1
ATOM 681 O O . ALA A 1 81 ? -15.672 16.422 5.851 1.00 89.69 81 ALA A O 1
ATOM 682 N N . GLY A 1 82 ? -15.769 15.244 7.768 1.00 88.44 82 GLY A N 1
ATOM 683 C CA . GLY A 1 82 ? -16.320 16.333 8.574 1.00 88.44 82 GLY A CA 1
ATOM 684 C C . GLY A 1 82 ? -15.415 17.569 8.601 1.00 88.44 82 GLY A C 1
ATOM 685 O O . GLY A 1 82 ? -15.878 18.686 8.378 1.00 88.44 82 GLY A O 1
ATOM 686 N N . LYS A 1 83 ? -14.099 17.394 8.785 1.00 87.19 83 LYS A N 1
ATOM 687 C CA . LYS A 1 83 ? -13.130 18.508 8.735 1.00 87.19 83 LYS A CA 1
ATOM 688 C C . LYS A 1 83 ? -13.065 19.186 7.364 1.00 87.19 83 LYS A C 1
ATOM 690 O O . LYS A 1 83 ? -12.933 20.408 7.303 1.00 87.19 83 LYS A O 1
ATOM 695 N N . GLY A 1 84 ? -13.147 18.422 6.275 1.00 86.75 84 GLY A N 1
ATOM 696 C CA . GLY A 1 84 ? -13.189 18.958 4.913 1.00 86.75 84 GLY A CA 1
ATOM 697 C C . GLY A 1 84 ? -14.414 19.843 4.685 1.00 86.75 84 GLY A C 1
ATOM 698 O O . GLY A 1 84 ? -14.280 20.966 4.196 1.00 86.75 84 GLY A O 1
ATOM 699 N N . LEU A 1 85 ? -15.585 19.377 5.130 1.00 81.88 85 LEU A N 1
ATOM 700 C CA . LEU A 1 85 ? -16.828 20.144 5.086 1.00 81.88 85 LEU A CA 1
ATOM 701 C C . LEU A 1 85 ? -16.734 21.428 5.921 1.00 81.88 85 LEU A C 1
ATOM 703 O O . LEU A 1 85 ? -17.041 22.508 5.419 1.00 81.88 85 LEU A O 1
ATOM 707 N N . LEU A 1 86 ? -16.236 21.337 7.159 1.00 79.50 86 LEU A N 1
ATOM 708 C CA . LEU A 1 86 ? -16.020 22.505 8.022 1.00 79.50 86 LEU A CA 1
ATOM 709 C C . LEU A 1 86 ? -15.103 23.537 7.356 1.00 79.50 86 LEU A C 1
ATOM 711 O O . LEU A 1 86 ? -15.406 24.730 7.356 1.00 79.50 86 LEU A O 1
ATOM 715 N N . LYS A 1 87 ? -14.010 23.090 6.726 1.00 88.56 87 LYS A N 1
ATOM 716 C CA . LYS A 1 87 ? -13.095 23.974 5.993 1.00 88.56 87 LYS A CA 1
ATOM 717 C C . LYS A 1 87 ? -13.800 24.683 4.830 1.00 88.56 87 LYS A C 1
ATOM 719 O O . LYS A 1 87 ? -13.614 25.887 4.661 1.00 88.56 87 LYS A O 1
ATOM 724 N N . ALA A 1 88 ? -14.625 23.970 4.063 1.00 86.94 88 ALA A N 1
ATOM 725 C CA . ALA A 1 88 ? -15.386 24.543 2.951 1.00 86.94 88 ALA A CA 1
ATOM 726 C C . ALA A 1 88 ? -16.435 25.571 3.418 1.00 86.94 88 ALA A C 1
ATOM 728 O O . ALA A 1 88 ? -16.582 26.627 2.797 1.00 86.94 88 ALA A O 1
ATOM 729 N N . ILE A 1 89 ? -17.123 25.302 4.534 1.00 84.75 89 ILE A N 1
ATOM 730 C CA . ILE A 1 89 ? -18.087 26.233 5.144 1.00 84.75 89 ILE A CA 1
ATOM 731 C C . ILE A 1 89 ? -17.379 27.516 5.592 1.00 84.75 89 ILE A C 1
ATOM 733 O O . ILE A 1 89 ? -17.816 28.612 5.244 1.00 84.75 89 ILE A O 1
ATOM 737 N N . VAL A 1 90 ? -16.258 27.398 6.310 1.00 88.25 90 VAL A N 1
ATOM 738 C CA . VAL A 1 90 ? -15.480 28.557 6.780 1.00 88.25 90 VAL A CA 1
ATOM 739 C C . VAL A 1 90 ? -15.001 29.422 5.611 1.00 88.25 90 VAL A C 1
ATOM 741 O O . VAL A 1 90 ? -15.105 30.648 5.671 1.00 88.25 90 VAL A O 1
ATOM 744 N N . GLU A 1 91 ? -14.511 28.804 4.534 1.00 88.06 91 GLU A N 1
ATOM 745 C CA . GLU A 1 91 ? -14.073 29.526 3.333 1.00 88.06 91 GLU A CA 1
ATOM 746 C C . GLU A 1 91 ? -15.239 30.268 2.654 1.00 88.06 91 GLU A C 1
ATOM 748 O O . GLU A 1 91 ? -15.118 31.436 2.274 1.00 88.06 91 GLU A O 1
ATOM 753 N N . SER A 1 92 ? -16.406 29.624 2.579 1.00 83.19 92 SER A N 1
ATOM 754 C CA . SER A 1 92 ? -17.628 30.212 2.014 1.00 83.19 92 SER A CA 1
ATOM 755 C C . SER A 1 92 ? -18.134 31.403 2.840 1.00 83.19 92 SER A C 1
ATOM 757 O O . SER A 1 92 ? -18.530 32.428 2.279 1.00 83.19 92 SER A O 1
ATOM 759 N N . SER A 1 93 ? -18.051 31.319 4.171 1.00 80.00 93 SER A N 1
ATOM 760 C CA . SER A 1 93 ? -18.423 32.406 5.086 1.00 80.00 93 SER A CA 1
ATOM 761 C C . SER A 1 93 ? -17.496 33.621 4.971 1.00 80.00 93 SER A C 1
ATOM 763 O O . SER A 1 93 ? -17.973 34.757 4.946 1.00 80.00 93 SER A O 1
ATOM 765 N N . LYS A 1 94 ? -16.181 33.414 4.809 1.00 76.00 94 LYS A N 1
ATOM 766 C CA . LYS A 1 94 ? -15.207 34.506 4.597 1.00 76.00 94 LYS A CA 1
ATOM 767 C C . LYS A 1 94 ? -15.468 35.282 3.305 1.00 76.00 94 LYS A C 1
ATOM 769 O O . LYS A 1 94 ? -15.313 36.503 3.271 1.00 76.00 94 LYS A O 1
ATOM 774 N N . LYS A 1 95 ? -15.914 34.596 2.249 1.00 65.94 95 LYS A N 1
ATOM 775 C CA . LYS A 1 95 ? -16.251 35.218 0.958 1.00 65.94 95 LYS A CA 1
ATOM 776 C C . LYS A 1 95 ? -17.442 36.181 1.062 1.00 65.94 95 LYS A C 1
ATOM 778 O O . LYS A 1 95 ? -17.449 37.208 0.389 1.00 65.94 95 LYS A O 1
ATOM 783 N N . LYS A 1 96 ? -18.406 35.899 1.950 1.00 58.09 96 LYS A N 1
ATOM 784 C CA . LYS A 1 96 ? -19.619 36.713 2.159 1.00 58.09 96 LYS A CA 1
ATOM 785 C C . LYS A 1 96 ? -19.346 38.048 2.875 1.00 58.09 96 LYS A C 1
ATOM 787 O O . LYS A 1 96 ? -20.091 39.002 2.670 1.00 58.09 96 LYS A O 1
ATOM 792 N N . MET A 1 97 ? -18.268 38.156 3.661 1.00 52.41 97 MET A N 1
ATOM 793 C CA . MET A 1 97 ? -17.897 39.396 4.368 1.00 52.41 97 MET A CA 1
ATOM 794 C C . MET A 1 97 ? -17.156 40.431 3.502 1.00 52.41 97 MET A C 1
ATOM 796 O O . MET A 1 97 ? -17.210 41.616 3.813 1.00 52.41 97 MET A O 1
ATOM 800 N N . LYS A 1 98 ? -16.518 40.039 2.389 1.00 53.81 98 LYS A N 1
ATOM 801 C CA . LYS A 1 98 ? -15.770 40.973 1.517 1.00 53.81 98 LYS A CA 1
ATOM 802 C C . LYS A 1 98 ? -16.640 41.857 0.603 1.00 53.81 98 LYS A C 1
ATOM 804 O O . LYS A 1 98 ? -16.091 42.694 -0.103 1.00 53.81 98 LYS A O 1
ATOM 809 N N . GLY A 1 99 ? -17.968 41.690 0.604 1.00 51.97 99 GLY A N 1
ATOM 810 C CA . GLY A 1 99 ? -18.884 42.393 -0.310 1.00 51.97 99 GLY A CA 1
ATOM 811 C C . GLY A 1 99 ? -19.905 43.337 0.334 1.00 51.97 99 GLY A C 1
ATOM 812 O O . GLY A 1 99 ? -20.712 43.920 -0.385 1.00 51.97 99 GLY A O 1
ATOM 813 N N . ARG A 1 100 ? -19.924 43.502 1.664 1.00 46.81 100 ARG A N 1
ATOM 814 C CA . ARG A 1 100 ? -20.947 44.325 2.332 1.00 46.81 100 ARG A CA 1
ATOM 815 C C . ARG A 1 100 ? -20.397 45.717 2.642 1.00 46.81 100 ARG A C 1
ATOM 817 O O . ARG A 1 100 ? -19.907 45.973 3.734 1.00 46.81 100 ARG A O 1
ATOM 824 N N . ASN A 1 101 ? -20.497 46.622 1.671 1.00 49.75 101 ASN A N 1
ATOM 825 C CA . ASN A 1 101 ? -20.376 48.055 1.932 1.00 49.75 101 ASN A CA 1
ATOM 826 C C . ASN A 1 101 ? -21.640 48.474 2.706 1.00 49.75 101 ASN A C 1
ATOM 828 O O . ASN A 1 101 ? -22.684 48.749 2.114 1.00 49.75 101 ASN A O 1
ATOM 832 N N . VAL A 1 102 ? -21.597 48.391 4.039 1.00 50.25 102 VAL A N 1
ATOM 833 C CA . VAL A 1 102 ? -22.697 48.837 4.902 1.00 50.25 102 VAL A CA 1
ATOM 834 C C . VAL A 1 102 ? -22.709 50.362 4.840 1.00 50.25 102 VAL A C 1
ATOM 836 O O . VAL A 1 102 ? -21.920 51.023 5.510 1.00 50.25 102 VAL A O 1
ATOM 839 N N . LYS A 1 103 ? -23.580 50.939 4.004 1.00 52.59 103 LYS A N 1
ATOM 840 C CA . LYS A 1 103 ? -23.909 52.363 4.119 1.00 52.59 103 LYS A CA 1
ATOM 841 C C . LYS A 1 103 ? -24.501 52.564 5.517 1.00 52.59 103 LYS A C 1
ATOM 843 O O . LYS A 1 103 ? -25.517 51.950 5.832 1.00 52.59 103 LYS A O 1
ATOM 848 N N . LYS A 1 104 ? -23.839 53.372 6.352 1.00 42.84 104 LYS A N 1
ATOM 849 C CA . LYS A 1 104 ? -24.357 53.837 7.648 1.00 42.84 104 LYS A CA 1
ATOM 850 C C . LYS A 1 104 ? -25.703 54.525 7.391 1.00 42.84 104 LYS A C 1
ATOM 852 O O . LYS A 1 104 ? -25.728 55.635 6.871 1.00 42.84 104 LYS A O 1
ATOM 857 N N . GLY A 1 105 ? -26.804 53.839 7.681 1.00 42.84 105 GLY A N 1
ATOM 858 C CA . GLY A 1 105 ? -28.120 54.460 7.767 1.00 42.84 105 GLY A CA 1
ATOM 859 C C . GLY A 1 105 ? -28.224 55.174 9.108 1.00 42.84 105 GLY A C 1
ATOM 860 O O . GLY A 1 105 ? -27.950 54.568 10.141 1.00 42.84 105 GLY A O 1
ATOM 861 N N . THR A 1 106 ? -28.551 56.463 9.080 1.00 43.94 106 THR A N 1
ATOM 862 C CA . THR A 1 106 ? -28.863 57.265 10.265 1.00 43.94 106 THR A CA 1
ATOM 863 C C . THR A 1 106 ? -30.055 56.641 10.984 1.00 43.94 106 THR A C 1
ATOM 865 O O . THR A 1 106 ? -31.087 56.394 10.360 1.00 43.94 106 THR A O 1
ATOM 868 N N . VAL A 1 107 ? -29.898 56.357 12.276 1.00 48.06 107 VAL A N 1
ATOM 869 C CA . VAL A 1 107 ? -30.977 55.847 13.125 1.00 48.06 107 VAL A CA 1
ATOM 870 C C . VAL A 1 107 ? -31.975 56.989 13.322 1.00 48.06 107 VAL A C 1
ATOM 872 O O . VAL A 1 107 ? -31.631 58.029 13.876 1.00 48.06 107 VAL A O 1
ATOM 875 N N . LEU A 1 108 ? -33.182 56.824 12.792 1.00 48.09 108 LEU A N 1
ATOM 876 C CA . LEU A 1 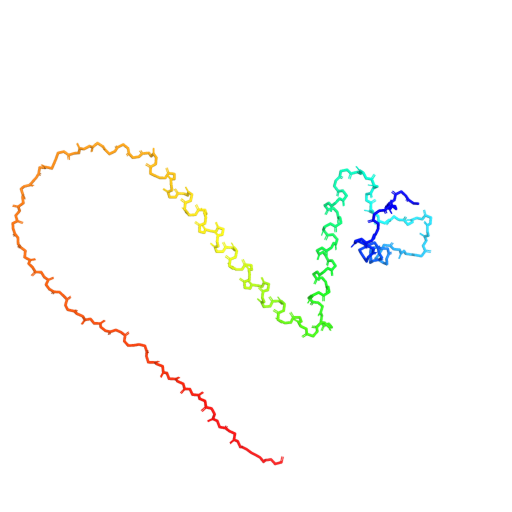108 ? -34.330 57.699 13.001 1.00 48.09 108 LEU A CA 1
ATOM 877 C C . LEU A 1 108 ? -35.346 56.864 13.763 1.00 48.09 108 LEU A C 1
ATOM 879 O O . LEU A 1 108 ? -36.165 56.278 13.087 1.00 48.09 108 LEU A O 1
ATOM 883 N N . PHE A 1 109 ? -35.232 56.711 15.082 1.00 33.53 109 PHE A N 1
ATOM 884 C CA . PHE A 1 109 ? -36.353 56.624 16.035 1.00 33.53 109 PHE A CA 1
ATOM 885 C C . PHE A 1 109 ? -35.773 56.713 17.466 1.00 33.53 109 PHE A C 1
ATOM 887 O O . PHE A 1 109 ? -34.685 56.171 17.682 1.00 33.53 109 PHE A O 1
ATOM 894 N N . PRO A 1 110 ? -36.417 57.444 18.397 1.00 45.09 110 PRO A N 1
ATOM 895 C CA . PRO A 1 110 ? -35.911 57.664 19.756 1.00 45.09 110 PRO A CA 1
ATOM 896 C C . PRO A 1 110 ? -35.948 56.393 20.614 1.00 45.09 110 PRO A C 1
ATOM 898 O O . PRO A 1 110 ? -36.755 55.501 20.365 1.00 45.09 110 PRO A O 1
ATOM 901 N N . GLU A 1 111 ? -35.063 56.336 21.609 1.00 49.59 111 GLU A N 1
ATOM 902 C CA . GLU A 1 111 ? -35.065 55.332 22.676 1.00 49.59 111 GLU A CA 1
ATOM 903 C C . GLU A 1 111 ? -36.318 55.530 23.540 1.00 49.59 111 GLU A C 1
ATOM 905 O O . GLU A 1 111 ? -36.446 56.565 24.189 1.00 49.59 111 GLU A O 1
ATOM 910 N N . ASP A 1 112 ? -37.233 54.559 23.519 1.00 41.22 112 ASP A N 1
ATOM 911 C CA . ASP A 1 112 ? -38.286 54.440 24.527 1.00 41.22 112 ASP A CA 1
ATOM 912 C C . ASP A 1 112 ? -37.828 53.423 25.581 1.00 41.22 112 ASP A C 1
ATOM 914 O O . ASP A 1 112 ? -37.416 52.301 25.266 1.00 41.22 112 ASP A O 1
ATOM 918 N N . ASP A 1 113 ? -37.852 53.886 26.827 1.00 42.41 113 ASP A N 1
ATOM 919 C CA . ASP A 1 113 ? -37.380 53.226 28.036 1.00 42.41 113 ASP A CA 1
ATOM 920 C C . ASP A 1 113 ? -38.121 51.921 28.381 1.00 42.41 113 ASP A C 1
ATOM 922 O O . ASP A 1 113 ? -39.329 51.808 28.194 1.00 42.41 113 ASP A O 1
ATOM 926 N N . ALA A 1 114 ? -37.354 51.023 29.013 1.00 45.06 114 ALA A N 1
ATOM 927 C CA . ALA A 1 114 ? -37.738 49.994 29.985 1.00 45.06 114 ALA A CA 1
ATOM 928 C C . ALA A 1 114 ? -38.755 48.904 29.578 1.00 45.06 114 ALA A C 1
ATOM 930 O O . ALA A 1 114 ? -39.916 49.158 29.297 1.00 45.06 114 ALA A O 1
ATOM 931 N N . ASP A 1 115 ? -38.322 47.643 29.689 1.00 38.84 115 ASP A N 1
ATOM 932 C CA . ASP A 1 115 ? -38.822 46.774 30.763 1.00 38.84 115 ASP A CA 1
ATOM 933 C C . ASP A 1 115 ? -37.914 45.542 30.919 1.00 38.84 115 ASP A C 1
ATOM 935 O O . ASP A 1 115 ? -37.665 44.782 29.979 1.00 38.84 115 ASP A O 1
ATOM 939 N N . ASP A 1 116 ? -37.397 45.372 32.138 1.00 48.16 116 ASP A N 1
ATOM 940 C CA . ASP A 1 116 ? -36.692 44.181 32.603 1.00 48.16 116 ASP A CA 1
ATOM 941 C C . ASP A 1 116 ? -37.602 42.951 32.484 1.00 48.16 116 ASP A C 1
ATOM 943 O O . ASP A 1 116 ? -38.644 42.863 33.136 1.00 48.16 116 ASP A O 1
ATOM 947 N N . VAL A 1 117 ? -37.169 41.946 31.719 1.00 43.66 117 VAL A N 1
ATOM 948 C CA . VAL A 1 117 ? -37.711 40.588 31.825 1.00 43.66 117 VAL A CA 1
ATOM 949 C C . VAL A 1 117 ? -36.602 39.664 32.300 1.00 43.66 117 VAL A C 1
ATOM 951 O O . VAL A 1 117 ? -35.751 39.207 31.537 1.00 43.66 117 VAL A O 1
ATOM 954 N N . VAL A 1 118 ? -36.648 39.404 33.603 1.00 46.53 118 VAL A N 1
ATOM 955 C CA . VAL A 1 118 ? -35.981 38.292 34.277 1.00 46.53 118 VAL A CA 1
ATOM 956 C C . VAL A 1 118 ? -36.493 36.983 33.674 1.00 46.53 118 VAL A C 1
ATOM 958 O O . VAL A 1 118 ? -37.702 36.767 33.587 1.00 46.53 118 VAL A O 1
ATOM 961 N N . VAL A 1 119 ? -35.585 36.087 33.292 1.00 45.06 119 VAL A N 1
ATOM 962 C CA . VAL A 1 119 ? -35.912 34.667 33.116 1.00 45.06 119 VAL A CA 1
ATOM 963 C C . VAL A 1 119 ? -34.857 33.836 33.828 1.00 45.06 119 VAL A C 1
ATOM 965 O O . VAL A 1 119 ? -33.701 33.779 33.411 1.00 45.06 119 VAL A O 1
ATOM 968 N N . ASP A 1 120 ? -35.308 33.259 34.939 1.00 38.03 120 ASP A N 1
ATOM 969 C CA . ASP A 1 120 ? -34.595 32.356 35.832 1.00 38.03 120 ASP A CA 1
ATOM 970 C C . ASP A 1 120 ? -34.251 31.006 35.182 1.00 38.03 120 ASP A C 1
ATOM 972 O O . ASP A 1 120 ? -34.880 30.543 34.226 1.00 38.03 120 ASP A O 1
ATOM 976 N N . ASP A 1 121 ? -33.242 30.382 35.786 1.00 42.94 121 ASP A N 1
ATOM 977 C CA . ASP A 1 121 ? -32.697 29.048 35.561 1.00 42.94 121 ASP A CA 1
ATOM 978 C C . ASP A 1 121 ? -33.724 27.931 35.296 1.00 42.94 121 ASP A C 1
ATOM 980 O O . ASP A 1 121 ? -34.660 27.702 36.062 1.00 42.94 121 ASP A O 1
ATOM 984 N N . ALA A 1 122 ? -33.416 27.093 34.302 1.00 45.84 122 ALA A N 1
ATOM 985 C CA . ALA A 1 122 ? -33.886 25.711 34.247 1.00 45.84 122 ALA A CA 1
ATOM 986 C C . ALA A 1 122 ? -32.739 24.766 33.853 1.00 45.84 122 ALA A C 1
ATOM 988 O O . ALA A 1 122 ? -32.510 24.426 32.693 1.00 45.84 122 ALA A O 1
ATOM 989 N N . ASN A 1 123 ? -32.011 24.380 34.895 1.00 40.31 123 ASN A N 1
ATOM 990 C CA . ASN A 1 123 ? -31.390 23.084 35.145 1.00 40.31 123 ASN A CA 1
ATOM 991 C C . ASN A 1 123 ? -31.852 21.944 34.199 1.00 40.31 123 ASN A C 1
ATOM 993 O O . ASN A 1 123 ? -33.014 21.540 34.235 1.00 40.31 123 ASN A O 1
ATOM 997 N N . VAL A 1 124 ? -30.933 21.358 33.420 1.00 39.78 124 VAL A N 1
ATOM 998 C CA . VAL A 1 124 ? -31.114 20.012 32.846 1.00 39.78 124 VAL A CA 1
ATOM 999 C C . VAL A 1 124 ? -30.017 19.112 33.398 1.00 39.78 124 VAL A C 1
ATOM 1001 O O . VAL A 1 124 ? -28.879 19.102 32.931 1.00 39.78 124 VAL A O 1
ATOM 1004 N N . VAL A 1 125 ? -30.412 18.375 34.430 1.00 40.78 125 VAL A N 1
ATOM 1005 C CA . VAL A 1 125 ? -29.735 17.203 34.978 1.00 40.78 125 VAL A CA 1
ATOM 1006 C C . VAL A 1 125 ? -29.728 16.116 33.899 1.00 40.78 125 VAL A C 1
ATOM 1008 O O . VAL A 1 125 ? -30.778 15.762 33.367 1.00 40.78 125 VAL A O 1
ATOM 1011 N N . VAL A 1 126 ? -28.552 15.591 33.561 1.00 43.88 126 VAL A N 1
ATOM 1012 C CA . VAL A 1 126 ? -28.424 14.306 32.860 1.00 43.88 126 VAL A CA 1
ATOM 1013 C C . VAL A 1 126 ? -27.999 13.283 33.900 1.00 43.88 126 VAL A C 1
ATOM 1015 O O . VAL A 1 126 ? -26.862 13.304 34.363 1.00 43.88 126 VAL A O 1
ATOM 1018 N N . ASP A 1 127 ? -28.953 12.447 34.304 1.00 38.94 127 ASP A N 1
ATOM 1019 C CA . ASP A 1 127 ? -28.749 11.357 35.250 1.00 38.94 127 ASP A CA 1
ATOM 1020 C C . ASP A 1 127 ? -27.823 10.286 34.655 1.00 38.94 127 ASP A C 1
ATOM 1022 O O . ASP A 1 127 ? -28.133 9.638 33.651 1.00 38.94 127 ASP A O 1
ATOM 1026 N N . ASP A 1 128 ? -26.694 10.079 35.329 1.00 40.03 128 ASP A N 1
ATOM 1027 C CA . ASP A 1 128 ? -25.864 8.886 35.225 1.00 40.03 128 ASP A CA 1
ATOM 1028 C C . ASP A 1 128 ? -26.605 7.697 35.861 1.00 40.03 128 ASP A C 1
ATOM 1030 O O . ASP A 1 128 ? -26.692 7.579 37.084 1.00 40.03 128 ASP A O 1
ATOM 1034 N N . ALA A 1 129 ? -27.098 6.767 35.040 1.00 42.41 129 ALA A N 1
ATOM 1035 C CA . ALA A 1 129 ? -27.558 5.456 35.497 1.00 42.41 129 ALA A CA 1
ATOM 1036 C C . ALA A 1 129 ? -26.716 4.342 34.864 1.00 42.41 129 ALA A C 1
ATOM 1038 O O . ALA A 1 129 ? -26.981 3.808 33.788 1.00 42.41 129 ALA A O 1
ATOM 1039 N N . ASN A 1 130 ? -25.670 4.019 35.611 1.00 38.16 130 ASN A N 1
ATOM 1040 C CA . ASN A 1 130 ? -24.869 2.810 35.582 1.00 38.16 130 ASN A CA 1
ATOM 1041 C C . ASN A 1 130 ? -25.757 1.562 35.797 1.00 38.16 130 ASN A C 1
ATOM 1043 O O . ASN A 1 130 ? -26.509 1.516 36.767 1.00 38.16 130 ASN A O 1
ATOM 1047 N N . VAL A 1 131 ? -25.632 0.524 34.962 1.00 40.25 131 VAL A N 1
ATOM 1048 C CA . VAL A 1 131 ? -26.043 -0.843 35.335 1.00 40.25 131 VAL A CA 1
ATOM 1049 C C . VAL A 1 131 ? -24.910 -1.796 34.982 1.00 40.25 131 VAL A C 1
ATOM 1051 O O . VAL A 1 131 ? -24.726 -2.198 33.833 1.00 40.25 131 VAL A O 1
ATOM 1054 N N . ALA A 1 132 ? -24.143 -2.134 36.013 1.00 38.94 132 ALA A N 1
ATOM 1055 C CA . ALA A 1 132 ? -23.205 -3.236 36.038 1.00 38.94 132 ALA A CA 1
ATOM 1056 C C . ALA A 1 132 ? -23.854 -4.465 36.703 1.00 38.94 132 ALA A C 1
ATOM 1058 O O . ALA A 1 132 ? -24.571 -4.336 37.690 1.00 38.94 132 ALA A O 1
ATOM 1059 N N . GLU A 1 133 ? -23.499 -5.631 36.157 1.00 39.03 133 GLU A N 1
ATOM 1060 C CA . GLU A 1 133 ? -23.450 -6.968 36.768 1.00 39.03 133 GLU A CA 1
ATOM 1061 C C . GLU A 1 133 ? -24.745 -7.683 37.200 1.00 39.03 133 GLU A C 1
ATOM 1063 O O . GLU A 1 133 ? -25.494 -7.252 38.066 1.00 39.03 133 GLU A O 1
ATOM 1068 N N . THR A 1 134 ? -24.899 -8.931 36.736 1.00 41.06 134 THR A N 1
ATOM 1069 C CA . THR A 1 134 ? -24.708 -10.102 37.619 1.00 41.06 134 THR A CA 1
ATOM 1070 C C . THR A 1 134 ? -24.613 -11.423 36.845 1.00 41.06 134 THR A C 1
ATOM 1072 O O . THR A 1 134 ? -25.329 -11.685 35.884 1.00 41.06 134 THR A O 1
ATOM 1075 N N . LYS A 1 135 ? -23.671 -12.256 37.300 1.00 46.69 135 LYS A N 1
ATOM 1076 C CA . LYS A 1 135 ? -23.445 -13.665 36.945 1.00 46.69 135 LYS A CA 1
ATOM 1077 C C . LYS A 1 135 ? -24.387 -14.590 37.733 1.00 46.69 135 LYS A C 1
ATOM 1079 O O . LYS A 1 135 ? -24.595 -14.329 38.915 1.00 46.69 135 LYS A O 1
ATOM 1084 N N . LYS A 1 136 ? -24.779 -15.724 37.127 1.00 40.59 136 LYS A N 1
ATOM 1085 C CA . LYS A 1 136 ? -25.004 -17.102 37.669 1.00 40.59 136 LYS A CA 1
ATOM 1086 C C . LYS A 1 136 ? -26.018 -17.817 36.753 1.00 40.59 136 LYS A C 1
ATOM 1088 O O . LYS A 1 136 ? -26.954 -17.168 36.321 1.00 40.59 136 LYS A O 1
ATOM 1093 N N . GLY A 1 137 ? -25.942 -19.103 36.417 1.00 35.97 137 GLY A N 1
ATOM 1094 C CA . GLY A 1 137 ? -25.066 -20.216 36.781 1.00 35.97 137 GLY A CA 1
ATOM 1095 C C . GLY A 1 137 ? -25.600 -21.519 36.143 1.00 35.97 137 GLY A C 1
ATOM 1096 O O . GLY A 1 137 ? -26.690 -21.500 35.583 1.00 35.97 137 GLY A O 1
ATOM 1097 N N . THR A 1 138 ? -24.822 -22.603 36.278 1.00 43.28 138 THR A N 1
ATOM 1098 C CA . THR A 1 138 ? -25.215 -24.040 36.277 1.00 43.28 138 THR A CA 1
ATOM 1099 C C . THR A 1 138 ? -26.051 -24.603 35.119 1.00 43.28 138 THR A C 1
ATOM 1101 O O . THR A 1 138 ? -27.246 -24.350 35.049 1.00 43.28 138 THR A O 1
ATOM 1104 N N . GLU A 1 139 ? -25.444 -25.471 34.302 1.00 47.78 139 GLU A N 1
ATOM 1105 C CA . GLU A 1 139 ? -25.475 -26.948 34.431 1.00 47.78 139 GLU A CA 1
ATOM 1106 C C . GLU A 1 139 ? -24.270 -27.566 33.705 1.00 47.78 139 GLU A C 1
ATOM 1108 O O . GLU A 1 139 ? -23.815 -26.960 32.706 1.00 47.78 139 GLU A O 1
#

pLDDT: mean 75.03, std 22.25, range [33.53, 98.19]

Organism: NCBI:txid36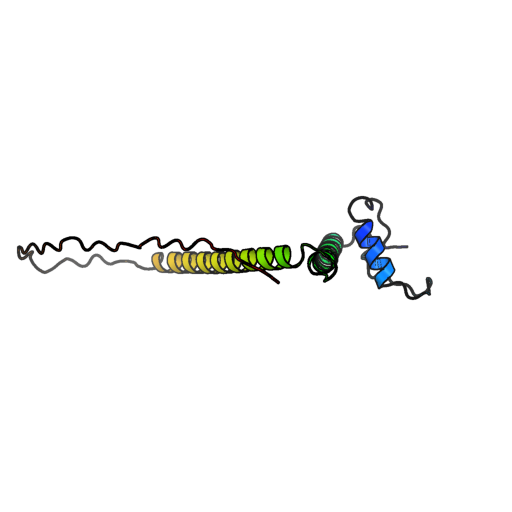0622

Secondary structure (DSSP, 8-state):
-TT--S--TTTHHHHHHHHHHH--S-STT----PPPTT-TTHHHHHHHHHHHHHHHHHH-TT-TTHHHHHHHHHHHHHHHHHHHHHHHHHHHHHHHHTT---------S------------------------------

Sequence (139 aa):
MPWQTLQNNTDCGVFLMRHMETYKGDKKKWDTQFKEEGQPGKREQLVRLRIKYADAMLTSHVNEKRNFVIRESNLLYNKLAGKGLLKAIVESSKKKMKGRNVKKGTVLFPEDDADDVVVDDANVVVDDANVAETKKGTE

Radius of gyration: 31.83 Å; chains: 1; bounding box: 59×85×60 Å